Protein AF-A0A974NW42-F1 (afdb_monomer_lite)

Sequence (85 aa):
MINLALQILQDAAHRSSSEGVGTVEVRLALHVLRPFTKDSASLIEFWTAATAQPRHPWTGCHLPYRLIVQQLIDRGEAVDKARQP

Radius of gyration: 11.77 Å; chains: 1; bounding box: 31×22×28 Å

Secondary structure (DSSP, 8-state):
-HHHHHHHHHHHHHHTTTS----HHHHHHHHHHTTT-S-SHHHHHHHHHHH-SSPPTT--THHHHHHHHHHHHHTT----GGG--

Structure (mmCIF, N/CA/C/O backbone):
data_AF-A0A974NW42-F1
#
_entry.id   AF-A0A974NW42-F1
#
loop_
_atom_site.group_PDB
_atom_site.id
_atom_site.type_symbol
_atom_site.label_atom_id
_atom_site.label_alt_id
_atom_site.label_comp_id
_atom_site.label_asym_id
_atom_site.label_entity_id
_atom_site.label_seq_id
_atom_site.pdbx_PDB_ins_code
_atom_site.Cartn_x
_atom_site.Cartn_y
_atom_site.Cartn_z
_atom_site.occupancy
_atom_site.B_iso_or_equiv
_atom_site.auth_seq_id
_atom_site.auth_comp_id
_atom_site.auth_asym_id
_atom_site.auth_atom_id
_atom_site.pdbx_PDB_model_num
ATOM 1 N N . MET A 1 1 ? -12.791 7.266 0.144 1.00 78.94 1 MET A N 1
ATOM 2 C CA . MET A 1 1 ? -11.449 7.502 -0.444 1.00 78.94 1 MET A CA 1
ATOM 3 C C . MET A 1 1 ? -10.445 6.408 -0.090 1.00 78.94 1 MET A C 1
ATOM 5 O O . MET A 1 1 ? -9.746 5.973 -0.993 1.00 78.94 1 MET A O 1
ATOM 9 N N . ILE A 1 2 ? -10.417 5.913 1.158 1.00 88.69 2 ILE A N 1
ATOM 10 C CA . ILE A 1 2 ? -9.535 4.812 1.608 1.00 88.69 2 ILE A CA 1
ATOM 11 C C . ILE A 1 2 ? -9.601 3.596 0.669 1.00 88.69 2 ILE A C 1
ATOM 13 O O . ILE A 1 2 ? -8.582 3.163 0.148 1.00 88.69 2 ILE A O 1
ATOM 17 N N . ASN A 1 3 ? -10.806 3.114 0.363 1.00 91.62 3 ASN A N 1
ATOM 18 C CA . ASN A 1 3 ? -11.016 1.962 -0.517 1.00 91.62 3 ASN A CA 1
ATOM 19 C C . ASN A 1 3 ? -10.465 2.137 -1.945 1.00 91.62 3 ASN A C 1
ATOM 21 O O . ASN A 1 3 ? -9.910 1.196 -2.504 1.00 91.62 3 ASN A O 1
ATOM 25 N N . LEU A 1 4 ? -10.543 3.345 -2.515 1.00 92.94 4 LEU A N 1
ATOM 26 C CA . LEU A 1 4 ? -9.959 3.630 -3.831 1.00 92.94 4 LEU A CA 1
ATOM 27 C C . LEU A 1 4 ? -8.427 3.654 -3.768 1.00 92.94 4 LEU A C 1
ATOM 29 O O . LEU A 1 4 ? -7.768 3.085 -4.632 1.00 92.94 4 LEU A O 1
ATOM 33 N N . ALA A 1 5 ? -7.857 4.265 -2.726 1.00 93.38 5 ALA A N 1
ATOM 34 C CA . ALA A 1 5 ? -6.414 4.235 -2.510 1.00 93.38 5 ALA A CA 1
ATOM 35 C C . ALA A 1 5 ? -5.915 2.789 -2.346 1.00 93.38 5 ALA A C 1
ATOM 37 O O . ALA A 1 5 ? -4.940 2.404 -2.982 1.00 93.38 5 ALA A O 1
ATOM 38 N N . LEU A 1 6 ? -6.628 1.959 -1.578 1.00 93.75 6 LEU A N 1
ATOM 39 C CA . LEU A 1 6 ? -6.307 0.539 -1.425 1.00 93.75 6 LEU A CA 1
ATOM 40 C C . LEU A 1 6 ? -6.420 -0.247 -2.731 1.00 93.75 6 LEU A C 1
ATOM 42 O O . LEU A 1 6 ? -5.620 -1.151 -2.940 1.00 93.75 6 LEU A O 1
ATOM 46 N N . GLN A 1 7 ? -7.363 0.091 -3.610 1.00 94.75 7 GLN A N 1
ATOM 47 C CA . GLN A 1 7 ? -7.454 -0.522 -4.935 1.00 94.75 7 GLN A CA 1
ATOM 48 C C . GLN A 1 7 ? -6.221 -0.197 -5.787 1.00 94.75 7 GLN A C 1
ATOM 50 O O . GLN A 1 7 ? -5.601 -1.105 -6.327 1.00 94.75 7 GLN A O 1
ATOM 55 N N . ILE A 1 8 ? -5.804 1.072 -5.826 1.00 94.25 8 ILE A N 1
ATOM 56 C CA . ILE A 1 8 ? -4.590 1.487 -6.547 1.00 94.25 8 ILE A CA 1
ATOM 57 C C . ILE A 1 8 ? -3.361 0.737 -6.013 1.00 94.25 8 ILE A C 1
ATOM 59 O O . ILE A 1 8 ? -2.541 0.255 -6.793 1.00 94.25 8 ILE A O 1
ATOM 63 N N . LEU A 1 9 ? -3.233 0.604 -4.687 1.00 93.31 9 LEU A N 1
ATOM 64 C CA . LEU A 1 9 ? -2.119 -0.130 -4.081 1.00 93.31 9 LEU A CA 1
ATOM 65 C C . LEU A 1 9 ? -2.189 -1.642 -4.337 1.00 93.31 9 LEU A C 1
ATOM 67 O O . LEU A 1 9 ? -1.141 -2.266 -4.480 1.00 93.31 9 LEU A O 1
ATOM 71 N N . GLN A 1 10 ? -3.385 -2.228 -4.414 1.00 92.75 10 GLN A N 1
ATOM 72 C CA . GLN A 1 10 ? -3.581 -3.645 -4.733 1.00 92.75 10 GLN A CA 1
ATOM 73 C C . GLN A 1 10 ? -3.152 -3.951 -6.169 1.00 92.75 10 GLN A C 1
ATOM 75 O O . GLN A 1 10 ? -2.373 -4.879 -6.392 1.00 92.75 10 GLN A O 1
ATOM 80 N N . ASP A 1 11 ? -3.598 -3.130 -7.121 1.00 92.00 11 ASP A N 1
ATOM 81 C CA . ASP A 1 11 ? -3.231 -3.248 -8.533 1.00 92.00 11 ASP A CA 1
ATOM 82 C C . ASP A 1 11 ? -1.718 -3.065 -8.712 1.00 92.00 11 ASP A C 1
ATOM 84 O O . ASP A 1 11 ? -1.057 -3.855 -9.389 1.00 92.00 11 ASP A O 1
ATOM 88 N N . ALA A 1 12 ? -1.137 -2.068 -8.037 1.00 91.31 12 ALA A N 1
ATOM 89 C CA . ALA A 1 12 ? 0.306 -1.857 -8.012 1.00 91.31 12 ALA A CA 1
ATOM 90 C C . ALA A 1 12 ? 1.053 -3.044 -7.387 1.00 91.31 12 ALA A C 1
ATOM 92 O O . ALA A 1 12 ? 2.071 -3.476 -7.920 1.00 91.31 12 ALA A O 1
ATOM 93 N N . ALA A 1 13 ? 0.553 -3.622 -6.293 1.00 89.94 13 ALA A N 1
ATOM 94 C CA . ALA A 1 13 ? 1.172 -4.794 -5.688 1.00 89.94 13 ALA A CA 1
ATOM 95 C C . ALA A 1 13 ? 1.163 -5.993 -6.640 1.00 89.94 13 ALA A C 1
ATOM 97 O O . ALA A 1 13 ? 2.205 -6.620 -6.810 1.00 89.94 13 ALA A O 1
ATOM 98 N N . HIS A 1 14 ? 0.050 -6.250 -7.328 1.00 88.62 14 HIS A N 1
ATOM 99 C CA . HIS A 1 14 ? -0.059 -7.343 -8.296 1.00 88.62 14 HIS A CA 1
ATOM 100 C C . HIS A 1 14 ? 0.889 -7.181 -9.493 1.00 88.62 14 HIS A C 1
ATOM 102 O O . HIS A 1 14 ? 1.474 -8.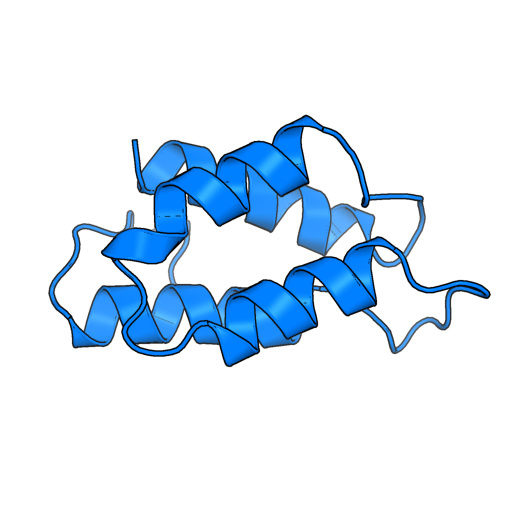149 -9.967 1.00 88.62 14 HIS A O 1
ATOM 108 N N . ARG A 1 15 ? 1.085 -5.943 -9.953 1.00 87.19 15 ARG A N 1
ATOM 109 C CA . ARG A 1 15 ? 1.970 -5.609 -11.081 1.00 87.19 15 ARG A CA 1
ATOM 110 C C . ARG A 1 15 ? 3.446 -5.502 -10.678 1.00 87.19 15 ARG A C 1
ATOM 112 O O . ARG A 1 15 ? 4.332 -5.594 -11.528 1.00 87.19 15 ARG A O 1
ATOM 119 N N . SER A 1 16 ? 3.728 -5.332 -9.383 1.00 84.88 16 SER A N 1
ATOM 120 C CA . SER A 1 16 ? 5.069 -5.016 -8.866 1.00 84.88 16 SER A CA 1
ATOM 121 C C . SER A 1 16 ? 6.143 -6.057 -9.198 1.00 84.88 16 SER A C 1
ATOM 123 O O . SER A 1 16 ? 7.314 -5.687 -9.298 1.00 84.88 16 SER A O 1
ATOM 125 N N . SER A 1 17 ? 5.757 -7.320 -9.420 1.00 77.25 17 SER A N 1
ATOM 126 C CA . SER A 1 17 ? 6.658 -8.408 -9.822 1.00 77.25 17 SER A CA 1
ATOM 127 C C . SER A 1 17 ? 7.177 -8.283 -11.254 1.00 77.25 17 SER A C 1
ATOM 129 O O . SER A 1 17 ? 8.214 -8.856 -11.581 1.00 77.25 17 SER A O 1
ATOM 131 N N . SER A 1 18 ? 6.453 -7.566 -12.114 1.00 76.94 18 SER A N 1
ATOM 132 C CA . SER A 1 18 ? 6.697 -7.539 -13.559 1.00 76.94 18 SER A CA 1
ATOM 133 C C . SER A 1 18 ? 7.099 -6.156 -14.068 1.00 76.94 18 SER A C 1
ATOM 135 O O . SER A 1 18 ? 7.802 -6.069 -15.071 1.00 76.94 18 SER A O 1
ATOM 137 N N . GLU A 1 19 ? 6.706 -5.071 -13.392 1.00 81.75 19 GLU A N 1
ATOM 138 C CA . GLU A 1 19 ? 6.931 -3.714 -13.900 1.00 81.75 19 GLU A CA 1
ATOM 139 C C . GLU A 1 19 ? 7.053 -2.622 -12.828 1.00 81.75 19 GLU A C 1
ATOM 141 O O . GLU A 1 19 ? 6.734 -2.811 -11.655 1.00 81.75 19 GLU A O 1
ATOM 146 N N . GLY A 1 20 ? 7.504 -1.445 -13.283 1.00 79.75 20 GLY A N 1
ATOM 147 C CA . GLY A 1 20 ? 7.573 -0.167 -12.566 1.00 79.75 20 GLY A CA 1
ATOM 148 C C . GLY A 1 20 ? 6.253 0.305 -11.987 1.00 79.75 20 GLY A C 1
ATOM 149 O O . GLY A 1 20 ? 5.481 0.916 -12.709 1.00 79.75 20 GLY A O 1
ATOM 150 N N . VAL A 1 21 ? 6.044 0.138 -10.679 1.00 88.19 21 VAL A N 1
ATOM 151 C CA . VAL A 1 21 ? 4.825 0.625 -10.000 1.00 88.19 21 VAL A CA 1
ATOM 152 C C . VAL A 1 21 ? 5.043 1.868 -9.129 1.00 88.19 21 VAL A C 1
ATOM 154 O O . VAL A 1 21 ? 4.149 2.294 -8.410 1.00 88.19 21 VAL A O 1
ATOM 157 N N . GLY A 1 22 ? 6.216 2.501 -9.209 1.00 87.00 22 GLY A N 1
ATOM 158 C CA . GLY A 1 22 ? 6.520 3.782 -8.559 1.00 87.00 22 GLY A CA 1
ATOM 159 C C . GLY A 1 22 ? 5.882 4.988 -9.260 1.00 87.00 22 GLY A C 1
ATOM 160 O O . GLY A 1 22 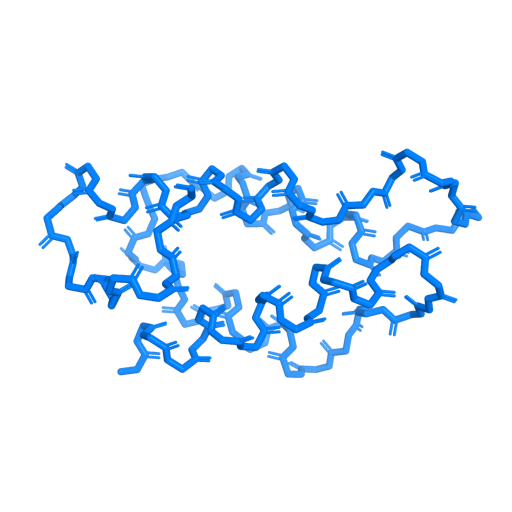? 6.577 5.958 -9.555 1.00 87.00 22 GLY A O 1
ATOM 161 N N . THR A 1 23 ? 4.591 4.915 -9.585 1.00 92.81 23 THR A N 1
ATOM 162 C CA . THR A 1 23 ? 3.876 5.947 -10.349 1.00 92.81 23 THR A CA 1
ATOM 163 C C . THR A 1 23 ? 3.305 7.051 -9.447 1.00 92.81 23 THR A C 1
ATOM 165 O O . THR A 1 23 ? 3.306 6.952 -8.213 1.00 92.81 23 THR A O 1
ATOM 168 N N . VAL A 1 24 ? 2.814 8.134 -10.060 1.00 93.50 24 VAL A N 1
ATOM 169 C CA . VAL A 1 24 ? 2.205 9.268 -9.341 1.00 93.50 24 VAL A CA 1
ATOM 170 C C . VAL A 1 24 ? 0.943 8.832 -8.596 1.00 93.50 24 VAL A C 1
ATOM 172 O O . VAL A 1 24 ? 0.733 9.246 -7.458 1.00 93.50 24 VAL A O 1
ATOM 175 N N . GLU A 1 25 ? 0.140 7.950 -9.187 1.00 93.81 25 GLU A N 1
ATOM 176 C CA . GLU A 1 25 ? -1.090 7.411 -8.603 1.00 93.81 25 GLU A CA 1
ATOM 177 C C . GLU A 1 25 ? -0.796 6.649 -7.308 1.00 93.81 25 GLU A C 1
ATOM 179 O O . GLU A 1 25 ? -1.469 6.863 -6.301 1.00 93.81 25 GLU A O 1
ATOM 184 N N . VAL A 1 26 ? 0.256 5.823 -7.300 1.00 94.50 26 VAL A N 1
ATOM 185 C CA . VAL A 1 26 ? 0.706 5.101 -6.101 1.00 94.50 26 VAL A CA 1
ATOM 186 C C . VAL A 1 26 ? 1.172 6.074 -5.024 1.00 94.50 26 VAL A C 1
ATOM 188 O O . VAL A 1 26 ? 0.789 5.941 -3.861 1.00 94.50 26 VAL A O 1
ATOM 191 N N . ARG A 1 27 ? 1.944 7.102 -5.393 1.00 94.50 27 ARG A N 1
ATOM 192 C CA . ARG A 1 27 ? 2.393 8.126 -4.440 1.00 94.50 27 ARG A CA 1
ATOM 193 C C . ARG A 1 27 ? 1.215 8.890 -3.822 1.00 94.50 27 ARG A C 1
ATOM 195 O O . ARG A 1 27 ? 1.215 9.134 -2.616 1.00 94.50 27 ARG A O 1
ATOM 202 N N . LEU A 1 28 ? 0.208 9.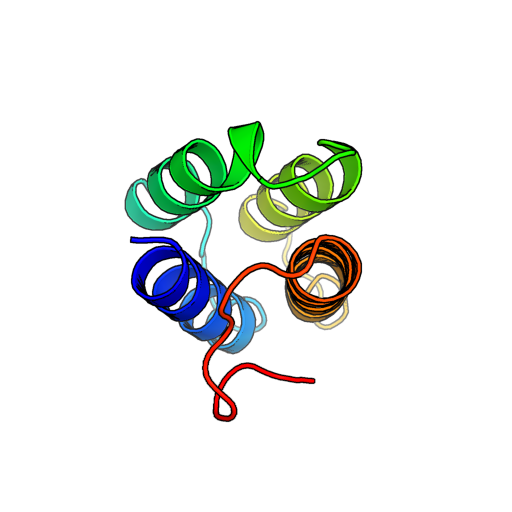242 -4.622 1.00 95.62 28 LEU A N 1
ATOM 203 C CA . LEU A 1 28 ? -1.011 9.907 -4.151 1.00 95.62 28 LEU A CA 1
ATOM 204 C C . LEU A 1 28 ? -1.848 8.990 -3.254 1.00 95.62 28 LEU A C 1
ATOM 206 O O . LEU A 1 28 ? -2.305 9.429 -2.200 1.00 95.62 28 LEU A O 1
ATOM 210 N N . ALA A 1 29 ? -2.004 7.717 -3.620 1.00 95.38 29 ALA A N 1
ATOM 211 C CA . ALA A 1 29 ? -2.715 6.735 -2.807 1.00 95.38 29 ALA A CA 1
ATOM 212 C C . ALA A 1 29 ? -2.075 6.586 -1.417 1.00 95.38 29 ALA A C 1
ATOM 214 O O . ALA A 1 29 ? -2.775 6.663 -0.409 1.00 95.38 29 ALA A O 1
ATOM 215 N N . LEU A 1 30 ? -0.743 6.476 -1.341 1.00 94.81 30 LEU A N 1
ATOM 216 C CA . LEU A 1 30 ? -0.021 6.444 -0.062 1.00 94.81 30 LEU A CA 1
ATOM 217 C C . LEU A 1 30 ? -0.221 7.733 0.748 1.00 94.81 30 LEU A C 1
ATOM 219 O O . LEU A 1 30 ? -0.410 7.676 1.963 1.00 94.81 30 LEU A O 1
ATOM 223 N N . HIS A 1 31 ? -0.226 8.895 0.089 1.00 94.69 31 HIS A N 1
ATOM 224 C CA . HIS A 1 31 ? -0.467 10.175 0.755 1.00 94.69 31 HIS A CA 1
ATOM 225 C C . HIS A 1 31 ? -1.868 10.250 1.379 1.00 94.69 31 HIS A C 1
ATOM 227 O O . HIS A 1 31 ? -2.009 10.707 2.512 1.00 94.69 31 HIS A O 1
ATOM 233 N N . VAL A 1 32 ? -2.890 9.747 0.677 1.00 94.38 32 VAL A N 1
ATOM 234 C CA . VAL A 1 32 ? -4.274 9.673 1.175 1.00 94.38 32 VAL A CA 1
ATOM 235 C C . VAL A 1 32 ? -4.395 8.751 2.393 1.00 94.38 32 VAL A C 1
ATOM 237 O O . VAL A 1 32 ? -5.205 9.027 3.274 1.00 94.38 32 VAL A O 1
ATOM 240 N N . LEU A 1 33 ? -3.602 7.677 2.470 1.00 92.44 33 LEU A N 1
ATOM 241 C CA . LEU A 1 33 ? -3.645 6.718 3.584 1.00 92.44 33 LEU A CA 1
ATOM 242 C C . LEU A 1 33 ? -2.858 7.166 4.823 1.00 92.44 33 LEU A C 1
ATOM 244 O O . LEU A 1 33 ? -3.150 6.705 5.924 1.00 92.44 33 LEU A O 1
ATOM 248 N N . ARG A 1 34 ? -1.914 8.101 4.672 1.00 91.69 34 ARG A N 1
ATOM 249 C CA . ARG A 1 34 ? -1.041 8.599 5.747 1.00 91.69 34 ARG A CA 1
ATOM 250 C C . ARG A 1 34 ? -1.747 8.996 7.057 1.00 91.69 34 ARG A C 1
ATOM 252 O O . ARG A 1 34 ? -1.237 8.608 8.105 1.00 91.69 34 ARG A O 1
ATOM 259 N N . PRO A 1 35 ? -2.872 9.740 7.072 1.00 91.56 35 PRO A N 1
ATOM 260 C CA . PRO A 1 35 ? -3.557 10.068 8.330 1.00 91.56 35 PRO A CA 1
ATOM 261 C C . PRO A 1 35 ? -4.212 8.846 9.004 1.00 91.56 35 PRO A C 1
ATOM 263 O O . PRO A 1 35 ? -4.403 8.832 10.223 1.00 91.56 35 PRO A O 1
ATOM 266 N N . PHE A 1 36 ? -4.523 7.805 8.229 1.00 88.50 36 PHE A N 1
ATOM 267 C CA . PHE A 1 36 ? -5.231 6.606 8.683 1.00 88.50 36 PHE A CA 1
ATOM 268 C C . PHE A 1 36 ? -4.287 5.482 9.124 1.00 88.50 36 PHE A C 1
ATOM 270 O O . PHE A 1 36 ? -4.682 4.628 9.914 1.00 88.50 36 PHE A O 1
ATOM 277 N N . THR A 1 37 ? -3.014 5.530 8.748 1.00 84.81 37 THR A N 1
ATOM 278 C CA . THR A 1 37 ? -1.971 4.642 9.279 1.00 84.81 37 THR A CA 1
ATOM 279 C C . THR A 1 37 ? -1.342 5.221 10.545 1.00 84.81 37 THR A C 1
ATOM 281 O O . THR A 1 37 ? -0.945 6.385 10.567 1.00 84.81 37 THR A O 1
ATOM 284 N N . LYS A 1 38 ? -1.226 4.413 11.607 1.00 80.00 38 LYS A N 1
ATOM 285 C CA . LYS A 1 38 ? -0.550 4.821 12.854 1.00 80.00 38 LYS A CA 1
ATOM 286 C C . LYS A 1 38 ? 0.961 4.966 12.654 1.00 80.00 38 LYS A C 1
ATOM 288 O O . LYS A 1 38 ? 1.571 5.846 13.255 1.00 80.00 38 LYS A O 1
ATOM 293 N N . ASP A 1 39 ? 1.536 4.110 11.814 1.00 82.44 39 ASP A N 1
ATOM 294 C CA . ASP A 1 39 ? 2.953 4.098 11.481 1.00 82.44 39 ASP A CA 1
ATOM 295 C C . ASP A 1 39 ? 3.137 4.261 9.968 1.00 82.44 39 ASP A C 1
ATOM 297 O O . ASP A 1 39 ? 2.521 3.564 9.163 1.00 82.44 39 ASP A O 1
ATOM 301 N N . SER A 1 40 ? 3.993 5.206 9.576 1.00 87.75 40 SER A N 1
ATOM 302 C CA . SER A 1 40 ? 4.333 5.430 8.170 1.00 87.75 40 SER A CA 1
ATOM 303 C C . SER A 1 40 ? 5.332 4.402 7.633 1.00 87.75 40 SER A C 1
ATOM 305 O O . SER A 1 40 ? 5.555 4.392 6.425 1.00 87.75 40 SER A O 1
ATOM 307 N N . ALA A 1 41 ? 5.912 3.539 8.477 1.00 91.62 41 ALA A N 1
ATOM 308 C CA . ALA A 1 41 ? 6.879 2.523 8.065 1.00 91.62 41 ALA A CA 1
ATOM 309 C C . ALA A 1 41 ? 6.352 1.667 6.906 1.00 91.62 41 ALA A C 1
ATOM 311 O O . ALA A 1 41 ? 6.992 1.603 5.862 1.00 91.62 41 ALA A O 1
ATOM 312 N N . SER A 1 42 ? 5.135 1.122 7.013 1.00 91.19 42 SER A N 1
ATOM 313 C CA . SER A 1 42 ? 4.558 0.287 5.948 1.00 91.19 42 SER A CA 1
ATOM 314 C C . SER A 1 42 ? 4.276 1.068 4.657 1.00 91.19 42 SER A C 1
ATOM 316 O O . SER A 1 42 ? 4.408 0.518 3.565 1.00 91.19 42 SER A O 1
ATOM 318 N N . LEU A 1 43 ? 3.947 2.364 4.750 1.00 93.44 43 LEU A N 1
ATOM 319 C CA . LEU A 1 43 ? 3.787 3.232 3.575 1.00 93.44 43 LEU A CA 1
ATOM 320 C C . LEU A 1 43 ? 5.133 3.509 2.888 1.00 93.44 43 LEU A C 1
ATOM 322 O O . LEU A 1 43 ? 5.222 3.504 1.659 1.00 93.44 43 LEU A O 1
ATOM 326 N N . ILE A 1 44 ? 6.183 3.741 3.679 1.00 93.44 44 ILE A N 1
ATOM 327 C CA . ILE A 1 44 ? 7.549 3.969 3.194 1.00 93.44 44 ILE A CA 1
ATOM 328 C C . ILE A 1 44 ? 8.109 2.690 2.573 1.00 93.44 44 ILE A C 1
ATOM 330 O O . ILE A 1 44 ? 8.688 2.746 1.490 1.00 93.44 44 ILE A O 1
ATOM 334 N N . GLU A 1 45 ? 7.907 1.539 3.209 1.00 92.06 45 GLU A N 1
ATOM 335 C CA . GLU A 1 45 ? 8.298 0.232 2.679 1.00 92.06 45 GLU A CA 1
ATOM 336 C C . GLU A 1 45 ? 7.586 -0.068 1.363 1.00 92.06 45 GLU A C 1
ATOM 338 O O . GLU A 1 45 ? 8.233 -0.496 0.408 1.00 92.06 45 GLU A O 1
ATOM 343 N N . PHE A 1 46 ? 6.283 0.229 1.268 1.00 93.38 46 PHE A N 1
ATOM 344 C CA . PHE A 1 46 ? 5.553 0.097 0.009 1.00 93.38 46 PHE A CA 1
ATOM 345 C C . PHE A 1 46 ? 6.202 0.943 -1.089 1.00 93.38 46 PHE A C 1
ATOM 347 O O . PHE A 1 46 ? 6.496 0.430 -2.168 1.00 93.38 46 PHE A O 1
ATOM 354 N N . TRP A 1 47 ? 6.448 2.231 -0.825 1.00 93.75 47 TRP A N 1
ATOM 355 C CA . TRP A 1 47 ? 7.065 3.135 -1.799 1.00 93.75 47 TRP A CA 1
ATOM 356 C C . TRP A 1 47 ? 8.482 2.699 -2.192 1.00 93.75 47 TRP A C 1
ATOM 358 O O . TRP A 1 47 ? 8.859 2.747 -3.365 1.00 93.75 47 TRP A O 1
ATOM 368 N N . THR A 1 48 ? 9.262 2.238 -1.217 1.00 90.81 48 THR A N 1
ATOM 369 C CA . THR A 1 48 ? 10.620 1.732 -1.430 1.00 90.81 48 THR A CA 1
ATOM 370 C C . THR A 1 48 ? 10.588 0.509 -2.340 1.00 90.81 48 THR A C 1
ATOM 372 O O . THR A 1 48 ? 11.285 0.487 -3.350 1.00 90.81 48 THR A O 1
ATOM 375 N N . ALA A 1 49 ? 9.710 -0.461 -2.070 1.00 88.88 49 ALA A N 1
ATOM 376 C CA . ALA A 1 49 ? 9.524 -1.624 -2.936 1.00 88.88 49 A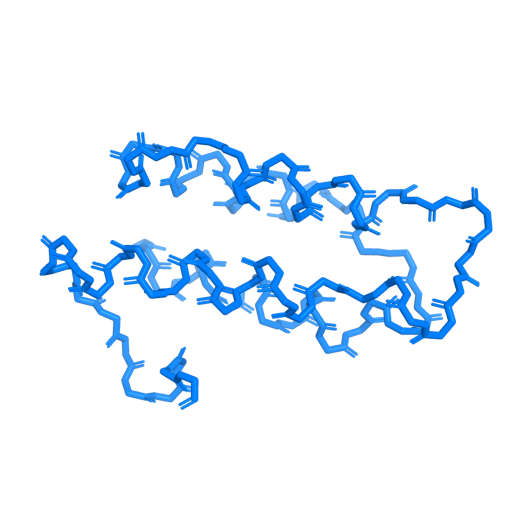LA A CA 1
ATOM 377 C C . ALA A 1 49 ? 9.020 -1.232 -4.338 1.00 88.88 49 ALA A C 1
ATOM 379 O O . ALA A 1 49 ? 9.500 -1.754 -5.341 1.00 88.88 49 ALA A O 1
ATOM 380 N N . ALA A 1 50 ? 8.106 -0.262 -4.431 1.00 88.75 50 ALA A N 1
ATOM 381 C CA . ALA A 1 50 ? 7.554 0.205 -5.703 1.00 88.75 50 ALA A CA 1
ATOM 382 C C . ALA A 1 50 ? 8.608 0.861 -6.617 1.00 88.75 50 ALA A C 1
ATOM 384 O O . ALA A 1 50 ? 8.496 0.796 -7.847 1.00 88.75 50 ALA A O 1
ATOM 385 N N . THR A 1 51 ? 9.634 1.479 -6.024 1.00 89.38 51 THR A N 1
ATOM 386 C CA . THR A 1 51 ? 10.695 2.217 -6.729 1.00 89.38 51 THR A CA 1
ATOM 387 C C . THR A 1 51 ? 12.028 1.474 -6.833 1.00 89.38 51 THR A C 1
ATOM 389 O O . THR A 1 51 ? 12.901 1.928 -7.571 1.00 89.38 51 THR A O 1
ATOM 392 N N . ALA A 1 52 ? 12.191 0.338 -6.148 1.00 84.12 52 ALA A N 1
ATOM 393 C CA . ALA A 1 52 ? 13.443 -0.412 -6.119 1.00 84.12 52 ALA A CA 1
ATOM 394 C C . ALA A 1 52 ? 13.885 -0.894 -7.517 1.00 84.12 52 ALA A C 1
ATOM 396 O O . ALA A 1 52 ? 13.086 -1.415 -8.302 1.00 84.12 52 ALA A O 1
ATOM 397 N N . GLN A 1 53 ? 15.184 -0.748 -7.803 1.00 73.62 53 GLN A N 1
ATOM 398 C CA . GLN A 1 53 ? 15.862 -1.292 -8.984 1.00 73.62 53 GLN A CA 1
ATOM 399 C C . GLN A 1 53 ? 17.226 -1.893 -8.583 1.00 73.62 53 GLN A C 1
ATOM 401 O O . GLN A 1 53 ? 17.909 -1.286 -7.757 1.00 73.62 53 GLN A O 1
ATOM 406 N N . PRO A 1 54 ? 17.663 -3.027 -9.172 1.00 69.62 54 PRO A N 1
ATOM 407 C CA . PRO A 1 54 ? 16.920 -3.896 -10.090 1.00 69.62 54 PRO A CA 1
ATOM 408 C C . PRO A 1 54 ? 15.760 -4.615 -9.382 1.00 69.62 54 PRO A C 1
ATOM 410 O O . PRO A 1 54 ? 15.807 -4.875 -8.181 1.00 69.62 54 PRO A O 1
ATOM 413 N N . ARG A 1 55 ? 14.686 -4.916 -10.124 1.00 66.38 55 ARG A N 1
ATOM 414 C CA . ARG A 1 55 ? 13.561 -5.676 -9.567 1.00 66.38 55 ARG A CA 1
ATOM 415 C C . ARG A 1 55 ? 13.976 -7.121 -9.353 1.00 66.38 55 ARG A C 1
ATOM 417 O O . ARG A 1 55 ? 14.407 -7.784 -10.295 1.00 66.38 55 ARG A O 1
ATOM 424 N N . HIS A 1 56 ? 13.796 -7.607 -8.133 1.00 64.25 56 HIS A N 1
ATOM 425 C CA . HIS A 1 56 ? 13.931 -9.018 -7.820 1.00 64.25 56 HIS A CA 1
ATOM 426 C C . HIS A 1 56 ? 12.534 -9.633 -7.662 1.00 64.25 56 HIS A C 1
ATOM 428 O O . HIS A 1 56 ? 11.632 -8.966 -7.158 1.00 64.25 56 HIS A O 1
ATOM 434 N N . PRO A 1 57 ? 12.331 -10.910 -8.030 1.00 63.25 57 PRO A N 1
ATOM 435 C CA . PRO A 1 57 ? 11.031 -11.577 -7.897 1.00 63.25 57 PRO A CA 1
ATOM 436 C C . PRO A 1 57 ? 10.458 -11.575 -6.470 1.00 63.25 57 PRO A C 1
ATOM 438 O O . PRO A 1 57 ? 9.256 -11.730 -6.285 1.00 63.25 57 PRO A O 1
ATOM 441 N N . TRP A 1 58 ? 11.312 -11.401 -5.458 1.00 68.25 58 TRP A N 1
ATOM 442 C CA . TRP A 1 58 ? 10.933 -11.343 -4.045 1.00 68.25 58 TRP A CA 1
ATOM 443 C C . TRP A 1 58 ? 10.770 -9.914 -3.495 1.00 68.25 58 TRP A C 1
ATOM 445 O O . TRP A 1 58 ? 10.265 -9.756 -2.386 1.00 68.25 58 TRP A O 1
ATOM 455 N N . THR A 1 59 ? 11.150 -8.866 -4.239 1.00 67.19 59 THR A N 1
ATOM 456 C CA . THR A 1 59 ? 10.892 -7.460 -3.872 1.00 67.19 59 THR A CA 1
ATOM 457 C C . THR A 1 59 ? 9.556 -6.990 -4.452 1.00 67.19 59 THR A C 1
ATOM 459 O O . THR A 1 59 ? 9.497 -6.140 -5.334 1.00 67.19 59 THR A O 1
ATOM 462 N N . GLY A 1 60 ? 8.463 -7.574 -3.954 1.00 79.31 60 GLY A N 1
ATOM 463 C CA . GLY A 1 60 ? 7.094 -7.194 -4.314 1.00 79.31 60 GLY A CA 1
ATOM 464 C C . GLY A 1 60 ? 6.431 -6.304 -3.261 1.00 79.31 60 GLY A C 1
ATOM 465 O O . GLY A 1 60 ? 6.734 -6.384 -2.071 1.00 79.31 60 GLY A O 1
ATOM 466 N N . CYS A 1 61 ? 5.454 -5.494 -3.668 1.00 89.38 61 CYS A N 1
ATOM 467 C CA . CYS A 1 61 ? 4.720 -4.620 -2.743 1.00 89.38 61 CYS A CA 1
ATOM 468 C C . CYS A 1 61 ? 3.627 -5.358 -1.934 1.00 89.38 61 CYS A C 1
ATOM 470 O O . CYS A 1 61 ? 2.895 -4.729 -1.173 1.00 89.38 61 CYS A O 1
ATOM 472 N N . HIS A 1 62 ? 3.501 -6.684 -2.066 1.00 88.94 62 HIS A N 1
ATOM 473 C CA . HIS A 1 62 ? 2.443 -7.479 -1.426 1.00 88.94 62 HIS A CA 1
ATOM 474 C C . HIS A 1 62 ? 2.503 -7.485 0.104 1.00 88.94 62 HIS A C 1
ATOM 476 O O . HIS A 1 62 ? 1.471 -7.352 0.760 1.00 88.94 62 HIS A O 1
ATOM 482 N N . LEU A 1 63 ? 3.696 -7.650 0.681 1.00 89.38 63 LEU A N 1
ATOM 483 C CA . LEU A 1 63 ? 3.866 -7.646 2.132 1.00 89.38 63 LEU A CA 1
ATOM 484 C C . LEU A 1 63 ? 3.521 -6.273 2.737 1.00 89.38 63 LEU A C 1
ATOM 486 O O . LEU A 1 63 ? 2.637 -6.231 3.595 1.00 89.38 63 LEU A O 1
ATOM 490 N N . PRO A 1 64 ? 4.116 -5.150 2.279 1.00 91.50 64 PRO A N 1
ATOM 491 C CA . PRO A 1 64 ? 3.762 -3.846 2.829 1.00 91.50 64 PRO A CA 1
ATOM 492 C C . PRO A 1 64 ? 2.297 -3.481 2.555 1.00 91.50 64 PRO A C 1
ATOM 494 O O . PRO A 1 64 ? 1.660 -2.882 3.416 1.00 91.50 64 PRO A O 1
ATOM 497 N N . TYR A 1 65 ? 1.712 -3.913 1.428 1.00 92.81 65 TYR A N 1
ATOM 498 C CA . TYR A 1 65 ? 0.271 -3.776 1.182 1.00 92.81 65 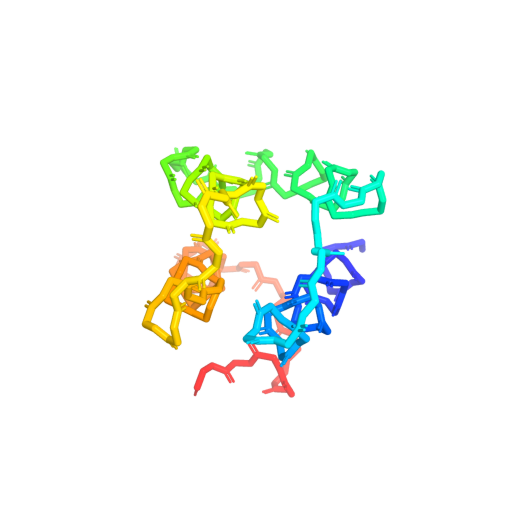TYR A CA 1
ATOM 499 C C . TYR A 1 65 ? -0.574 -4.437 2.278 1.00 92.81 65 TYR A C 1
ATOM 501 O O . TYR A 1 65 ? -1.455 -3.796 2.849 1.00 92.81 65 TYR A O 1
ATOM 509 N N . ARG A 1 66 ? -0.288 -5.704 2.605 1.00 91.75 66 ARG A N 1
ATOM 510 C CA . ARG A 1 66 ? -1.012 -6.445 3.649 1.00 91.75 66 ARG A CA 1
ATOM 511 C C . ARG A 1 66 ? -0.902 -5.768 5.011 1.00 91.75 66 ARG A C 1
ATOM 513 O O . ARG A 1 66 ? -1.901 -5.676 5.717 1.00 91.75 66 ARG A O 1
ATOM 520 N N . LEU A 1 67 ? 0.278 -5.254 5.357 1.00 92.25 67 LEU A N 1
ATOM 521 C CA . LEU A 1 67 ? 0.490 -4.527 6.611 1.00 92.25 67 LEU A CA 1
ATOM 522 C C . LEU A 1 67 ? -0.319 -3.225 6.666 1.00 92.25 67 LEU A C 1
ATOM 524 O O . LEU A 1 67 ? -0.933 -2.941 7.691 1.00 92.25 67 LEU A O 1
ATOM 528 N N . ILE A 1 68 ? -0.380 -2.467 5.566 1.00 92.75 68 ILE A N 1
ATOM 529 C CA . ILE A 1 68 ? -1.212 -1.256 5.474 1.00 92.75 68 ILE A CA 1
ATOM 530 C C . ILE A 1 68 ? -2.688 -1.606 5.693 1.00 92.75 68 ILE A C 1
ATOM 532 O O . ILE A 1 68 ? -3.360 -0.955 6.490 1.00 92.75 68 ILE A O 1
ATOM 536 N N . VAL A 1 69 ? -3.192 -2.643 5.016 1.00 93.31 69 VAL A N 1
ATOM 537 C CA . VAL A 1 69 ? -4.581 -3.097 5.173 1.00 93.31 69 VAL A CA 1
ATOM 538 C C . VAL A 1 69 ? -4.864 -3.516 6.616 1.00 93.31 69 VAL A C 1
ATOM 540 O O . VAL A 1 69 ? -5.864 -3.081 7.183 1.00 93.31 69 VAL A O 1
ATOM 543 N N . GLN A 1 70 ? -3.974 -4.299 7.232 1.00 91.94 70 GLN A N 1
ATOM 544 C CA . GLN A 1 70 ? -4.140 -4.746 8.615 1.00 91.94 70 GLN A CA 1
ATOM 545 C C . GLN A 1 70 ? -4.194 -3.566 9.592 1.00 91.94 70 GLN A C 1
ATOM 547 O O . GLN A 1 70 ? -5.089 -3.512 10.425 1.00 91.94 70 GLN A O 1
ATOM 552 N N . GLN A 1 71 ? -3.311 -2.573 9.446 1.00 91.62 71 GLN A N 1
ATOM 553 C CA . GLN A 1 71 ? -3.323 -1.381 10.303 1.00 91.62 71 GLN A CA 1
ATOM 554 C C . GLN A 1 71 ? -4.628 -0.584 10.202 1.00 91.62 71 GLN A C 1
ATOM 556 O O . GLN A 1 71 ? -5.080 -0.023 11.200 1.00 91.62 71 GLN A O 1
ATOM 561 N N . LEU A 1 72 ? -5.223 -0.511 9.008 1.00 91.00 72 LEU A N 1
ATOM 562 C CA . LEU A 1 72 ? -6.512 0.150 8.803 1.00 91.00 72 LEU A CA 1
ATOM 563 C C . LEU A 1 72 ? -7.643 -0.634 9.481 1.00 91.00 72 LEU A C 1
ATOM 565 O O . LEU A 1 72 ? -8.467 -0.035 10.170 1.00 91.00 72 LEU A O 1
ATOM 569 N N . ILE A 1 73 ? -7.641 -1.965 9.348 1.00 91.38 73 ILE A N 1
ATOM 570 C CA . ILE A 1 73 ? -8.602 -2.850 10.022 1.00 91.38 73 ILE A CA 1
ATOM 571 C C . ILE A 1 73 ? -8.485 -2.718 11.544 1.00 91.38 73 ILE A C 1
ATOM 573 O O . ILE A 1 73 ? -9.495 -2.515 12.215 1.00 91.38 73 ILE A O 1
ATOM 577 N N . ASP A 1 74 ? -7.267 -2.759 12.088 1.00 90.62 74 ASP A N 1
ATOM 578 C CA . ASP A 1 74 ? -7.008 -2.650 13.529 1.00 90.62 74 ASP A CA 1
ATOM 579 C C . ASP A 1 74 ? -7.450 -1.292 14.102 1.00 90.62 74 ASP A C 1
ATOM 581 O O . ASP A 1 74 ? -7.781 -1.181 15.283 1.00 90.62 74 ASP A O 1
ATOM 585 N N . ARG A 1 75 ? -7.485 -0.246 13.265 1.00 88.19 75 ARG A N 1
ATOM 586 C CA . ARG A 1 75 ? -8.018 1.080 13.612 1.00 88.19 75 ARG A CA 1
ATOM 587 C C . ARG A 1 75 ? -9.538 1.199 13.482 1.00 88.19 75 ARG A C 1
ATOM 589 O O . ARG A 1 75 ? -10.083 2.224 13.886 1.00 88.19 75 ARG A O 1
ATOM 596 N N . GLY A 1 76 ? -10.217 0.184 12.950 1.00 89.12 76 GLY A N 1
ATOM 597 C CA . GLY A 1 76 ? -11.657 0.203 12.698 1.00 89.12 76 GLY A CA 1
ATOM 598 C C . GLY A 1 76 ? -12.060 0.957 11.428 1.00 89.12 76 GLY A C 1
ATOM 599 O O . GLY A 1 76 ? -13.227 1.318 11.283 1.00 89.12 76 GLY A O 1
ATOM 600 N N . GLU A 1 77 ? -11.124 1.203 10.506 1.00 90.69 77 GLU A N 1
ATOM 601 C CA . GLU A 1 77 ? -11.437 1.831 9.222 1.00 90.69 77 GLU A CA 1
ATOM 602 C C . GLU A 1 77 ? -12.232 0.874 8.323 1.00 90.69 77 GLU A C 1
ATOM 604 O O . GLU A 1 77 ? -11.991 -0.335 8.274 1.00 90.69 77 GLU A O 1
ATOM 609 N N . ALA A 1 78 ? -13.176 1.426 7.561 1.00 85.81 78 ALA A N 1
ATOM 610 C CA . ALA A 1 78 ? -14.025 0.648 6.666 1.00 85.81 78 ALA A CA 1
ATOM 611 C C . ALA A 1 78 ? -13.251 0.181 5.417 1.00 85.81 78 ALA A C 1
ATOM 613 O O . ALA A 1 78 ? -13.217 0.868 4.392 1.00 85.81 78 ALA A O 1
ATOM 614 N N . VAL A 1 79 ? -12.642 -1.003 5.501 1.00 88.50 79 VAL A N 1
ATOM 615 C CA . VAL A 1 79 ? -11.989 -1.697 4.380 1.00 88.50 79 VAL A CA 1
ATOM 616 C C . VAL A 1 79 ? -12.959 -2.691 3.741 1.00 88.50 79 VAL A C 1
ATOM 618 O O . VAL A 1 79 ? -13.490 -3.572 4.420 1.00 88.50 79 VAL A O 1
ATOM 621 N N . ASP A 1 80 ? -13.173 -2.581 2.427 1.00 88.81 80 ASP A N 1
ATOM 622 C CA . ASP A 1 80 ? -14.046 -3.508 1.697 1.00 88.81 80 ASP A CA 1
ATOM 623 C C . ASP A 1 80 ? -13.521 -4.950 1.778 1.00 88.81 80 ASP A C 1
ATOM 625 O O . ASP A 1 80 ? -12.326 -5.199 1.614 1.00 88.81 80 ASP A O 1
ATOM 629 N N . LYS A 1 81 ? -14.431 -5.921 1.939 1.00 79.44 81 LYS A N 1
ATOM 630 C CA . LYS A 1 81 ? -14.092 -7.353 2.077 1.00 79.44 81 LYS A CA 1
ATOM 631 C C . LYS A 1 81 ? -13.206 -7.895 0.952 1.00 79.44 81 LYS A C 1
ATOM 633 O O . LYS A 1 81 ? -12.356 -8.733 1.205 1.00 79.44 81 LYS A O 1
ATOM 638 N N . ALA A 1 82 ? -13.368 -7.394 -0.274 1.00 78.94 82 ALA A N 1
ATOM 639 C CA . ALA A 1 82 ? -12.556 -7.796 -1.426 1.00 78.94 82 ALA A CA 1
ATOM 640 C C . ALA A 1 82 ? -11.065 -7.403 -1.316 1.00 78.94 82 ALA A C 1
ATOM 642 O O . ALA A 1 82 ? -10.253 -7.853 -2.121 1.00 78.94 82 ALA A O 1
ATOM 643 N N . ARG A 1 83 ? -10.711 -6.543 -0.352 1.00 76.2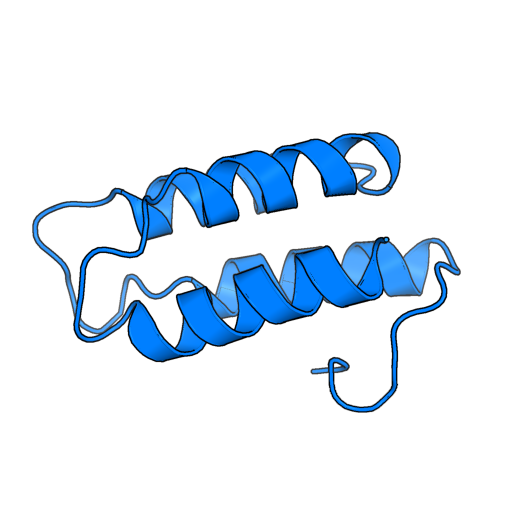5 83 ARG A N 1
ATOM 644 C CA . ARG A 1 83 ? -9.351 -6.033 -0.121 1.00 76.25 83 ARG A CA 1
ATOM 645 C C . ARG A 1 83 ? -8.760 -6.496 1.212 1.00 76.25 83 ARG A C 1
ATOM 647 O O . ARG A 1 83 ? -7.673 -6.057 1.571 1.00 76.25 83 ARG A O 1
ATOM 654 N N . GLN A 1 84 ? -9.474 -7.346 1.948 1.00 73.12 84 GLN A N 1
ATOM 655 C CA . GLN A 1 84 ? -8.952 -7.995 3.148 1.00 73.12 84 GLN A CA 1
ATOM 656 C C . GLN A 1 84 ? -8.002 -9.144 2.740 1.00 73.12 84 GLN A C 1
ATOM 658 O O . GLN A 1 84 ? -8.211 -9.734 1.677 1.00 73.12 84 GLN A O 1
ATOM 663 N N . PRO A 1 85 ? -6.924 -9.391 3.508 1.00 61.75 85 PRO A N 1
ATOM 664 C CA . PRO A 1 85 ? -5.856 -10.326 3.143 1.00 61.75 85 PRO A CA 1
ATOM 665 C C . PRO A 1 85 ? -6.251 -11.805 3.112 1.00 61.75 85 PRO A C 1
ATOM 667 O O . PRO A 1 85 ? -7.242 -12.183 3.776 1.00 61.75 85 PRO A O 1
#

Foldseek 3Di:
DLQVLLVLLVVLLVCLLPDQSLDPSPVVSLVVLVVQAPDCVLSVLLNCLNHDPPRDNPSGSVVSSQVSLVRNVVSVHDHDPVSHD

pLDDT: mean 87.11, std 8.31, range [61.75, 95.62]

Organism: NCBI:txid2759526